Protein AF-A0A3D5FKJ0-F1 (afdb_monomer_lite)

Sequence (160 aa):
MTASSEMTHRERTLAVLRYEPYDRLPIVHFGFWSGQTPQKWASEGHISNELAEAWTDGNAADMELGTLLGFDFNWQCM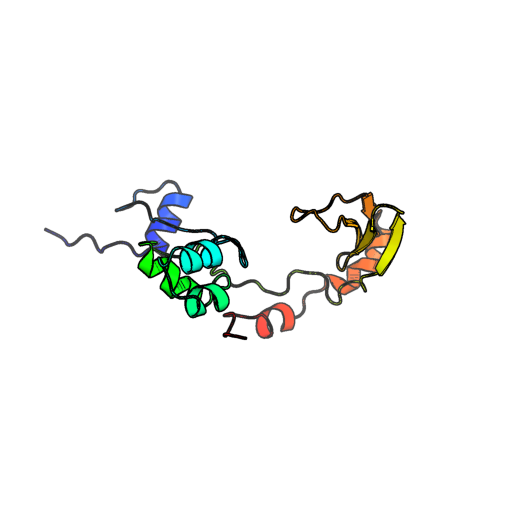FGGAGGLSPGFESRVVKEFADGTRHVLNGNGVVIVHKPEAGSIPAEIDHLLKDRASYEEHYSHRLQWQEERITRAQVVRVDV

pLDDT: mean 91.07, std 11.53, range [39.75, 98.62]

Radius of gyration: 21.55 Å; chains: 1; bounding box: 42×43×62 Å

Structure (mmCIF, N/CA/C/O backbone):
data_AF-A0A3D5FKJ0-F1
#
_entry.id   AF-A0A3D5FKJ0-F1
#
loop_
_atom_site.group_PDB
_atom_site.id
_atom_site.type_symbol
_atom_site.label_atom_id
_atom_site.label_alt_id
_atom_site.label_comp_id
_atom_site.label_asym_id
_atom_site.label_entity_id
_atom_site.label_seq_id
_atom_site.pdbx_PDB_ins_code
_atom_site.Cartn_x
_atom_site.Cartn_y
_atom_site.Cartn_z
_atom_site.occupancy
_atom_site.B_iso_or_equiv
_atom_site.auth_seq_id
_atom_site.auth_comp_id
_atom_site.auth_asym_id
_atom_site.auth_atom_id
_atom_site.pdbx_PDB_model_num
ATOM 1 N N . MET A 1 1 ? -18.765 9.251 41.062 1.00 39.75 1 MET A N 1
ATOM 2 C CA . MET A 1 1 ? -18.138 8.453 39.991 1.00 39.75 1 MET A CA 1
ATOM 3 C C . MET A 1 1 ? -18.297 9.242 38.710 1.00 39.75 1 MET A C 1
ATOM 5 O O . MET A 1 1 ? -19.392 9.294 38.170 1.00 39.75 1 MET A O 1
ATOM 9 N N . THR A 1 2 ? -17.268 9.979 38.309 1.00 43.16 2 THR A N 1
ATOM 10 C CA . THR A 1 2 ? -17.250 10.647 37.005 1.00 43.16 2 THR A CA 1
ATOM 11 C C . THR A 1 2 ? -17.108 9.558 35.954 1.00 43.16 2 THR A C 1
ATOM 13 O O . THR A 1 2 ? -16.170 8.767 36.036 1.00 43.16 2 THR A O 1
ATOM 16 N N . ALA A 1 3 ? -18.058 9.470 35.023 1.00 45.06 3 ALA A N 1
ATOM 17 C CA . ALA A 1 3 ? -17.908 8.623 33.852 1.00 45.06 3 ALA A CA 1
ATOM 18 C C . ALA A 1 3 ? -16.597 9.027 33.166 1.00 45.06 3 ALA A C 1
ATOM 20 O O . ALA A 1 3 ? -16.471 10.152 32.686 1.00 45.06 3 ALA A O 1
ATOM 21 N N . SER A 1 4 ? -15.601 8.141 33.196 1.00 57.09 4 SER A N 1
ATOM 22 C CA . SER A 1 4 ? -14.521 8.195 32.218 1.00 57.09 4 SER A CA 1
ATOM 23 C C . SER A 1 4 ? -15.219 8.129 30.869 1.00 57.09 4 SER A C 1
ATOM 25 O O . SER A 1 4 ? -15.879 7.128 30.595 1.00 57.09 4 SER A O 1
ATOM 27 N N . SER A 1 5 ? -15.176 9.202 30.079 1.00 67.69 5 SER A N 1
ATOM 28 C CA . SER A 1 5 ? -15.649 9.143 28.699 1.00 67.69 5 SER A CA 1
ATOM 29 C C . SER A 1 5 ? -14.896 8.001 28.031 1.00 67.69 5 SER A C 1
ATOM 31 O O . SER A 1 5 ? -13.664 8.005 28.024 1.00 67.69 5 SER A O 1
ATOM 33 N N . GLU A 1 6 ? -15.623 6.984 27.581 1.00 86.25 6 GLU A N 1
ATOM 34 C CA . GLU A 1 6 ? -15.023 5.829 26.929 1.00 86.25 6 GLU A CA 1
ATOM 35 C C . GLU A 1 6 ? -14.249 6.313 25.696 1.00 86.25 6 GLU A C 1
ATOM 37 O O . GLU A 1 6 ? -14.788 7.082 24.897 1.00 86.25 6 GLU A O 1
ATOM 42 N N . MET A 1 7 ? -12.974 5.930 25.576 1.00 94.44 7 MET A N 1
ATOM 43 C CA . MET A 1 7 ? -12.141 6.406 24.475 1.00 94.44 7 MET A CA 1
ATOM 44 C C . MET A 1 7 ? -12.638 5.794 23.166 1.00 94.44 7 MET A C 1
ATOM 46 O O . MET A 1 7 ? -12.897 4.597 23.068 1.00 94.44 7 MET A O 1
ATOM 50 N N . THR A 1 8 ? -12.722 6.592 22.114 1.00 95.38 8 THR A N 1
ATOM 51 C CA . THR A 1 8 ? -12.952 6.085 20.759 1.00 95.38 8 THR A CA 1
ATOM 52 C C . THR A 1 8 ? -11.774 5.220 20.297 1.00 95.38 8 THR A C 1
ATOM 54 O O . THR A 1 8 ? -10.646 5.366 20.773 1.00 95.38 8 THR A O 1
ATOM 57 N N . HIS A 1 9 ? -11.979 4.355 19.296 1.00 93.81 9 HIS A N 1
ATOM 58 C CA . HIS A 1 9 ? -10.872 3.596 18.691 1.00 93.81 9 HIS A CA 1
ATOM 59 C C . HIS A 1 9 ? -9.754 4.503 18.162 1.00 93.81 9 HIS A C 1
ATOM 61 O O . HIS A 1 9 ? -8.576 4.157 18.265 1.00 93.81 9 HIS A O 1
ATOM 67 N N . ARG A 1 10 ? -10.103 5.695 17.659 1.00 93.38 10 ARG A N 1
ATOM 68 C CA . ARG A 1 10 ? -9.133 6.699 17.212 1.00 93.38 10 ARG A CA 1
ATOM 69 C C . ARG A 1 10 ? -8.286 7.226 18.369 1.00 93.38 10 ARG A C 1
ATOM 71 O O . ARG A 1 10 ? -7.068 7.306 18.235 1.00 93.38 10 ARG A O 1
ATOM 78 N N . GLU A 1 11 ? -8.912 7.580 19.488 1.00 96.25 11 GLU A N 1
ATOM 79 C CA . GLU A 1 11 ? -8.205 8.052 20.685 1.00 96.25 11 GLU A CA 1
ATOM 80 C C . GLU A 1 11 ? -7.313 6.957 21.268 1.00 96.25 11 GLU A C 1
ATOM 82 O O . GLU A 1 11 ? -6.137 7.215 21.515 1.00 96.25 11 GLU A O 1
ATOM 87 N N . ARG A 1 12 ? -7.823 5.721 21.393 1.00 96.25 12 ARG A N 1
ATOM 88 C CA . ARG A 1 12 ? -7.034 4.557 21.835 1.00 96.25 12 ARG A CA 1
ATOM 89 C C . ARG A 1 12 ? -5.803 4.351 20.955 1.00 96.25 12 ARG A C 1
ATOM 91 O O . ARG A 1 12 ? -4.693 4.227 21.459 1.00 96.25 12 ARG A O 1
ATOM 98 N N . THR A 1 13 ? -5.988 4.366 19.637 1.00 95.38 13 THR A N 1
ATOM 99 C CA . THR A 1 13 ? -4.902 4.168 18.667 1.00 95.38 13 THR A CA 1
ATOM 100 C C . THR A 1 13 ? -3.834 5.252 18.773 1.00 95.38 13 THR A C 1
ATOM 102 O O . THR A 1 13 ? -2.644 4.947 18.803 1.00 95.38 13 THR A O 1
ATOM 105 N N . LEU A 1 14 ? -4.239 6.523 18.858 1.00 96.12 14 LEU A N 1
ATOM 106 C CA . LEU A 1 14 ? -3.295 7.631 19.001 1.00 96.12 14 LEU A CA 1
ATOM 107 C C . LEU A 1 14 ? -2.533 7.567 20.325 1.00 96.12 14 LEU A C 1
ATOM 109 O O . LEU A 1 14 ? -1.326 7.798 20.317 1.00 96.12 14 LEU A O 1
ATOM 113 N N . ALA A 1 15 ? -3.208 7.218 21.422 1.00 97.69 15 ALA A N 1
ATOM 114 C CA . ALA A 1 15 ? -2.569 7.054 22.721 1.00 97.69 15 ALA A CA 1
ATOM 115 C C . ALA A 1 15 ? -1.517 5.934 22.686 1.00 97.69 15 ALA A C 1
ATOM 117 O O . ALA A 1 15 ? -0.377 6.152 23.092 1.00 97.69 15 ALA A O 1
ATOM 118 N N . VAL A 1 16 ? -1.846 4.775 22.098 1.00 96.88 16 VAL A N 1
ATOM 119 C CA . VAL A 1 16 ? -0.897 3.663 21.899 1.00 96.88 16 VAL A CA 1
ATOM 120 C C . VAL A 1 16 ? 0.335 4.119 21.110 1.00 96.88 16 VAL A C 1
ATOM 122 O O . VAL A 1 16 ? 1.459 3.913 21.562 1.00 96.88 16 VAL A O 1
ATOM 125 N N . LEU A 1 17 ? 0.147 4.785 19.964 1.00 96.44 17 LEU A N 1
ATOM 126 C CA . LEU A 1 17 ? 1.254 5.247 19.109 1.00 96.44 17 LEU A CA 1
ATOM 127 C C . LEU A 1 17 ? 2.129 6.329 19.764 1.00 96.44 17 LEU A C 1
ATOM 129 O O . LEU A 1 17 ? 3.274 6.524 19.356 1.00 96.44 17 LEU A O 1
ATOM 133 N N . ARG A 1 18 ? 1.594 7.046 20.756 1.00 98.19 18 ARG A N 1
ATOM 134 C CA . ARG A 1 18 ? 2.287 8.113 21.494 1.00 98.19 18 ARG A CA 1
ATOM 135 C C . ARG A 1 18 ? 2.813 7.672 22.854 1.00 98.19 18 ARG A C 1
ATOM 137 O O . ARG A 1 18 ? 3.405 8.491 23.549 1.00 98.19 18 ARG A O 1
ATOM 144 N N . TYR A 1 19 ? 2.647 6.398 23.211 1.00 97.44 19 TYR A N 1
ATOM 145 C CA . TYR A 1 19 ? 3.001 5.866 24.529 1.00 97.44 19 TYR A CA 1
ATOM 146 C C . TYR A 1 19 ? 2.262 6.578 25.682 1.00 97.44 19 TYR A C 1
ATOM 148 O O . TYR A 1 19 ? 2.814 6.782 26.763 1.00 97.44 19 TYR A O 1
ATOM 156 N N . GLU A 1 20 ? 1.004 6.959 25.453 1.00 97.75 20 GLU A N 1
ATOM 157 C CA . GLU A 1 20 ? 0.111 7.586 26.433 1.00 97.75 20 GLU A CA 1
ATOM 158 C C . GLU A 1 20 ? -0.810 6.536 27.096 1.00 97.75 20 GLU A C 1
ATOM 160 O O . GLU A 1 20 ? -1.024 5.458 26.534 1.00 97.75 20 GLU A O 1
ATOM 165 N N . PRO A 1 21 ? -1.386 6.818 28.282 1.00 97.06 21 PRO A N 1
ATOM 166 C CA . PRO A 1 21 ? -2.394 5.951 28.892 1.00 97.06 21 PRO A CA 1
ATOM 167 C C . PRO A 1 21 ? -3.647 5.784 28.017 1.00 97.06 21 PRO A C 1
ATOM 169 O O . PRO A 1 21 ? -4.113 6.739 27.399 1.00 97.06 21 PRO A O 1
ATOM 172 N N . TYR A 1 22 ? -4.228 4.584 28.025 1.00 96.25 22 TYR A N 1
ATOM 173 C CA . TYR A 1 22 ? -5.466 4.243 27.319 1.00 96.25 22 TYR A CA 1
ATOM 174 C C . TYR A 1 22 ? -6.331 3.292 28.161 1.00 96.25 22 TYR A C 1
ATOM 176 O O . TYR A 1 22 ? -5.825 2.610 29.052 1.00 96.25 22 TYR A O 1
ATOM 184 N N . ASP A 1 23 ? -7.638 3.247 27.894 1.00 95.62 23 ASP A N 1
ATOM 185 C CA . ASP A 1 23 ? -8.606 2.423 28.638 1.00 95.62 23 ASP A CA 1
ATOM 186 C C . ASP A 1 23 ? -8.509 0.922 28.301 1.00 95.62 23 ASP A C 1
ATOM 188 O O . ASP A 1 23 ? -8.607 0.077 29.190 1.00 95.62 23 ASP A O 1
ATOM 192 N N . ARG A 1 24 ? -8.275 0.582 27.028 1.00 95.25 24 ARG A N 1
ATOM 193 C CA . ARG A 1 24 ? -7.969 -0.770 26.536 1.00 95.25 24 ARG A CA 1
ATOM 194 C C . ARG A 1 24 ? -7.202 -0.734 25.214 1.00 95.25 24 ARG A C 1
ATOM 196 O O . ARG A 1 24 ? -7.329 0.214 24.439 1.00 95.25 24 ARG A O 1
ATOM 203 N N . LEU A 1 25 ? -6.437 -1.789 24.936 1.00 95.62 25 LEU A N 1
ATOM 204 C CA . LEU A 1 25 ? -5.761 -1.943 23.648 1.00 95.62 25 LEU A CA 1
ATOM 205 C C . LEU A 1 25 ? -6.803 -2.278 22.561 1.00 95.62 25 LEU A C 1
ATOM 207 O O . LEU A 1 25 ? -7.620 -3.176 22.789 1.00 95.62 25 LEU A O 1
ATOM 211 N N . PRO A 1 26 ? -6.815 -1.584 21.407 1.00 94.94 26 PRO A N 1
ATOM 212 C CA . PRO A 1 26 ? -7.692 -1.956 20.308 1.00 94.94 26 PRO A CA 1
ATOM 213 C C . PRO A 1 26 ? -7.204 -3.237 19.615 1.00 94.94 26 PRO A C 1
ATOM 215 O O . PRO A 1 26 ? -6.002 -3.429 19.423 1.00 94.94 26 PRO A O 1
ATOM 218 N N . ILE A 1 27 ? -8.139 -4.095 19.212 1.00 95.56 27 ILE A N 1
ATOM 219 C CA . ILE A 1 27 ? -7.887 -5.303 18.422 1.00 95.56 27 ILE A CA 1
ATOM 220 C C . ILE A 1 27 ? -8.098 -4.950 16.951 1.00 95.56 27 ILE A C 1
ATOM 222 O O . ILE A 1 27 ? -9.216 -4.666 16.528 1.00 95.56 27 ILE A O 1
ATOM 226 N N . VAL A 1 28 ? -7.023 -4.962 16.168 1.00 94.69 28 VAL A N 1
ATOM 227 C CA . VAL A 1 28 ? -7.028 -4.504 14.770 1.00 94.69 28 VAL A CA 1
ATOM 228 C C . VAL A 1 28 ? -6.566 -5.611 13.828 1.00 94.69 28 VAL A C 1
ATOM 230 O O . VAL A 1 28 ? -5.746 -6.445 14.216 1.00 94.69 28 VAL A O 1
ATOM 233 N N . HIS A 1 29 ? -7.049 -5.601 12.587 1.00 93.56 29 HIS A N 1
ATOM 234 C CA . HIS A 1 29 ? -6.508 -6.421 11.496 1.00 93.56 29 HIS A CA 1
ATOM 235 C C . HIS A 1 29 ? -5.920 -5.536 10.391 1.00 93.56 29 HIS A C 1
ATOM 237 O O . HIS A 1 29 ? -6.191 -4.339 10.329 1.00 93.56 29 HIS A O 1
ATOM 243 N N . PHE A 1 30 ? -5.092 -6.127 9.530 1.00 92.50 30 PHE A N 1
ATOM 244 C CA . PHE A 1 30 ? -4.405 -5.446 8.421 1.00 92.50 30 PHE A CA 1
ATOM 245 C C . PHE A 1 30 ? -4.894 -5.942 7.054 1.00 92.50 30 PHE A C 1
ATOM 247 O O . PHE A 1 30 ? -4.149 -5.897 6.078 1.00 92.50 30 PHE A O 1
ATOM 254 N N . GLY A 1 31 ? -6.123 -6.453 7.019 1.00 91.38 31 GLY A N 1
ATOM 255 C CA . GLY A 1 31 ? -6.662 -7.196 5.886 1.00 91.38 31 GLY A CA 1
ATOM 256 C C . GLY A 1 31 ? -6.422 -8.704 5.964 1.00 91.38 31 GLY A C 1
ATOM 257 O O . GLY A 1 31 ? -5.795 -9.223 6.893 1.00 91.38 31 GLY A O 1
ATOM 258 N N . PHE A 1 32 ? -6.946 -9.405 4.965 1.00 92.25 32 PHE A N 1
ATOM 259 C CA . PHE A 1 32 ? -6.836 -10.849 4.782 1.00 92.25 32 PHE A CA 1
ATOM 260 C C . PHE A 1 32 ? -6.259 -11.158 3.389 1.00 92.25 32 PHE A C 1
ATOM 262 O O . PHE A 1 32 ? -6.127 -10.287 2.532 1.00 92.25 32 PHE A O 1
ATOM 269 N N . TRP A 1 33 ? -5.881 -12.408 3.126 1.00 90.12 33 TRP A N 1
ATOM 270 C CA . TRP A 1 33 ? -5.424 -12.792 1.788 1.00 90.12 33 TRP A CA 1
ATOM 271 C C . TRP A 1 33 ? -6.619 -13.138 0.901 1.00 90.12 33 TRP A C 1
ATOM 273 O O . TRP A 1 33 ? -7.207 -14.209 1.054 1.00 90.12 33 TRP A O 1
ATOM 283 N N . SER A 1 34 ? -6.966 -12.231 -0.020 1.00 84.75 34 SER A N 1
ATOM 284 C CA . SER A 1 34 ? -8.005 -12.466 -1.033 1.00 84.75 34 SER A CA 1
ATOM 285 C C . SER A 1 34 ? -7.695 -13.727 -1.847 1.00 84.75 34 SER A C 1
ATOM 287 O O . SER A 1 34 ? -6.537 -14.004 -2.171 1.00 84.75 34 SER A O 1
ATOM 289 N N . GLY A 1 35 ? -8.725 -14.520 -2.138 1.00 87.31 35 GLY A N 1
ATOM 290 C CA . GLY A 1 35 ? -8.590 -15.830 -2.777 1.00 87.31 35 GLY A CA 1
ATOM 291 C C . GLY A 1 35 ? -8.010 -16.924 -1.872 1.00 87.31 35 GLY A C 1
ATOM 292 O O . GLY A 1 35 ? -7.826 -18.046 -2.340 1.00 87.31 35 GLY A O 1
ATOM 293 N N . GLN A 1 36 ? -7.705 -16.627 -0.602 1.00 92.31 36 GLN A N 1
ATOM 294 C CA . GLN A 1 36 ? -7.129 -17.575 0.349 1.00 92.31 36 GLN A CA 1
ATOM 295 C C . GLN A 1 36 ? -7.919 -17.625 1.662 1.00 92.31 36 GLN A C 1
ATOM 297 O O . GLN A 1 36 ? -8.762 -18.502 1.830 1.00 92.31 36 GLN A O 1
ATOM 302 N N . THR A 1 37 ? -7.641 -16.733 2.618 1.00 94.25 37 THR A N 1
ATOM 303 C CA . THR A 1 37 ? -8.120 -16.882 4.002 1.00 94.25 37 THR A CA 1
ATOM 304 C C . THR A 1 37 ? -9.649 -16.815 4.110 1.00 94.25 37 THR A C 1
ATOM 306 O O . THR A 1 37 ? -10.218 -17.762 4.658 1.00 94.25 37 THR A O 1
ATOM 309 N N . PRO A 1 38 ? -10.345 -15.798 3.553 1.00 95.19 38 PRO A N 1
ATOM 310 C CA . PRO A 1 38 ? -11.809 -15.766 3.576 1.00 95.19 38 PRO A CA 1
ATOM 311 C C . PRO A 1 38 ? -12.439 -16.965 2.854 1.00 95.19 38 PRO A C 1
ATOM 313 O O . PRO A 1 38 ? -13.389 -17.565 3.345 1.00 95.19 38 PRO A O 1
ATOM 316 N N . GLN A 1 39 ? -11.876 -17.374 1.717 1.00 95.69 39 GLN A N 1
ATOM 317 C CA . GLN A 1 39 ? -12.376 -18.489 0.907 1.00 95.69 39 GLN A CA 1
ATOM 318 C C . GLN A 1 39 ? -12.236 -19.820 1.645 1.00 95.69 39 GLN A C 1
ATOM 320 O O . GLN A 1 39 ? -13.142 -20.652 1.609 1.00 95.69 39 GLN A O 1
ATOM 325 N N . LYS A 1 40 ? -11.129 -20.007 2.371 1.00 97.31 40 LYS A N 1
ATOM 326 C CA . LYS A 1 40 ? -10.952 -21.159 3.250 1.00 97.31 40 LYS A CA 1
ATOM 327 C C . LYS A 1 40 ? -12.045 -21.185 4.320 1.00 97.31 40 LYS A C 1
ATOM 329 O O . LYS A 1 40 ? -12.733 -22.195 4.440 1.00 97.31 40 LYS A O 1
ATOM 334 N N . TRP A 1 41 ? -12.258 -20.081 5.036 1.00 96.19 41 TRP A N 1
ATOM 335 C CA . TRP A 1 41 ? -13.312 -19.996 6.053 1.00 96.19 41 TRP A CA 1
ATOM 336 C C . TRP A 1 41 ? -14.708 -20.258 5.488 1.00 96.19 41 TRP A C 1
ATOM 338 O O . TRP A 1 41 ? -15.506 -20.931 6.138 1.00 96.19 41 TRP A O 1
ATOM 348 N N . ALA A 1 42 ? -14.994 -19.790 4.273 1.00 96.44 42 ALA A N 1
ATOM 349 C CA . ALA A 1 42 ? -16.253 -20.078 3.597 1.00 96.44 42 ALA A CA 1
ATOM 350 C C . ALA A 1 42 ? -16.400 -21.570 3.256 1.00 96.44 42 ALA A C 1
ATOM 352 O O . ALA A 1 42 ? -17.433 -22.171 3.546 1.00 96.44 42 ALA A O 1
ATOM 353 N N . SER A 1 43 ? -15.346 -22.206 2.729 1.00 97.38 43 SER A N 1
ATOM 354 C CA . SER A 1 43 ? -15.342 -23.649 2.440 1.00 97.38 43 SER A CA 1
ATOM 355 C C . SER A 1 43 ? -15.463 -24.532 3.686 1.00 97.38 43 SER A C 1
ATOM 357 O O . SER A 1 43 ? -16.002 -25.634 3.612 1.00 97.38 43 SER A O 1
ATOM 359 N N . GLU A 1 44 ? -15.000 -24.041 4.837 1.00 97.38 44 GLU A N 1
ATOM 360 C CA . GLU A 1 44 ? -15.162 -24.680 6.148 1.00 97.38 44 GLU A CA 1
ATOM 361 C C . GLU A 1 44 ? -16.534 -24.372 6.788 1.00 97.38 44 GLU A C 1
ATOM 363 O O . GLU A 1 44 ? -16.883 -24.952 7.816 1.00 97.38 44 GLU A O 1
ATOM 368 N N . GLY A 1 45 ? -17.341 -23.497 6.174 1.00 96.25 45 GLY A N 1
ATOM 369 C CA . GLY A 1 45 ? -18.687 -23.143 6.628 1.00 96.25 45 GLY A CA 1
ATOM 370 C C . GLY A 1 45 ? -18.733 -22.116 7.764 1.00 96.25 45 GLY A C 1
ATOM 371 O O . GLY A 1 45 ? -19.755 -22.003 8.438 1.00 96.25 45 GLY A O 1
ATOM 372 N N . HIS A 1 46 ? -17.646 -21.376 8.000 1.00 94.81 46 HIS A N 1
ATOM 373 C CA . HIS A 1 46 ? -17.571 -20.344 9.041 1.00 94.81 46 HIS A CA 1
ATOM 374 C C . HIS A 1 46 ? -18.168 -19.000 8.605 1.00 94.81 46 HIS A C 1
ATOM 376 O O . HIS A 1 46 ? -18.671 -18.259 9.446 1.00 94.81 46 HIS A O 1
ATOM 382 N N . ILE A 1 47 ? -18.127 -18.702 7.304 1.00 95.81 47 ILE A N 1
ATOM 383 C CA . ILE A 1 47 ? -18.737 -17.520 6.676 1.00 95.81 47 ILE A CA 1
ATOM 384 C C . ILE A 1 47 ? -19.403 -17.914 5.349 1.00 95.81 47 ILE A C 1
ATOM 386 O O . ILE A 1 47 ? -19.221 -19.035 4.874 1.00 95.81 47 ILE A O 1
ATOM 390 N N . SER A 1 48 ? -20.185 -17.021 4.739 1.00 95.88 48 SER A N 1
ATOM 391 C CA . SER A 1 48 ? -20.775 -17.281 3.419 1.00 95.88 48 SER A CA 1
ATOM 392 C C . SER A 1 48 ? -19.736 -17.146 2.297 1.00 95.88 48 SER A C 1
ATOM 394 O O . SER A 1 48 ? -18.780 -16.375 2.403 1.00 95.88 48 SER A O 1
ATOM 396 N N . ASN A 1 49 ? -19.939 -17.873 1.190 1.00 96.31 49 ASN A N 1
ATOM 397 C CA . ASN A 1 49 ? -19.126 -17.690 -0.021 1.00 96.31 49 ASN A CA 1
ATOM 398 C C . ASN A 1 49 ? -19.269 -16.268 -0.578 1.00 96.31 49 ASN A C 1
ATOM 400 O O . ASN A 1 49 ? -18.278 -15.685 -0.991 1.00 96.31 49 ASN A O 1
ATOM 404 N N . GLU A 1 50 ? -20.471 -15.691 -0.511 1.00 96.12 50 GLU A N 1
ATOM 405 C CA . GLU A 1 50 ? -20.740 -14.314 -0.941 1.00 96.12 50 GLU A CA 1
ATOM 406 C C . GLU A 1 50 ? -19.886 -13.300 -0.168 1.00 96.12 50 GLU A C 1
ATOM 408 O O . GLU A 1 50 ? -19.233 -12.458 -0.779 1.00 96.12 50 GLU A O 1
ATOM 413 N N . LEU A 1 51 ? -19.800 -13.435 1.163 1.00 95.12 51 LEU A N 1
ATOM 414 C CA . LEU A 1 51 ? -18.962 -12.565 1.989 1.00 95.12 51 LEU A CA 1
ATOM 415 C C . LEU A 1 51 ? -17.474 -12.732 1.653 1.00 95.12 51 LEU A C 1
ATOM 417 O O . LEU A 1 51 ? -16.737 -11.751 1.583 1.00 95.12 51 LEU A O 1
ATOM 421 N N . ALA A 1 52 ? -17.025 -13.969 1.428 1.00 95.44 52 ALA A N 1
ATOM 422 C CA . ALA A 1 52 ? -15.638 -14.248 1.070 1.00 95.44 52 ALA A CA 1
ATOM 423 C C . ALA A 1 52 ? -15.257 -13.722 -0.325 1.00 95.44 52 ALA A C 1
ATOM 425 O O . ALA A 1 52 ? -14.137 -13.245 -0.507 1.00 95.44 52 ALA A O 1
ATOM 426 N N . GLU A 1 53 ? -16.157 -13.822 -1.303 1.00 95.00 53 GLU A N 1
ATOM 427 C CA . GLU A 1 53 ? -15.953 -13.354 -2.679 1.00 95.00 53 GLU A CA 1
ATOM 428 C C . GLU A 1 53 ? -16.000 -11.828 -2.784 1.00 95.00 53 GLU A C 1
ATOM 430 O O . GLU A 1 53 ? -15.175 -11.245 -3.485 1.00 95.00 53 GLU A O 1
ATOM 435 N N . ALA A 1 54 ? -16.902 -11.178 -2.045 1.00 93.38 54 ALA A N 1
ATOM 436 C CA . ALA A 1 54 ? -17.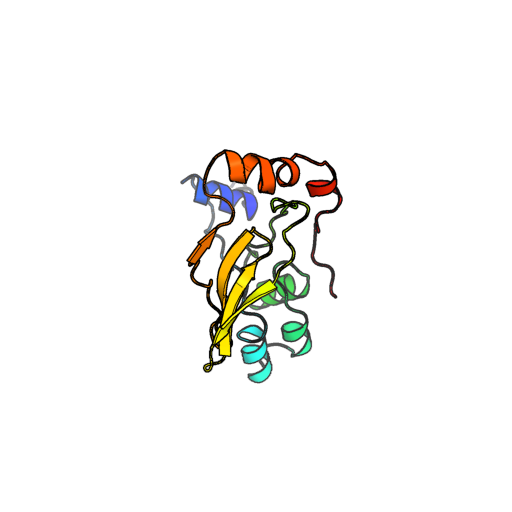015 -9.722 -2.014 1.00 93.38 54 ALA A CA 1
ATOM 437 C C . ALA A 1 54 ? -15.867 -9.040 -1.251 1.00 93.38 54 ALA A C 1
ATOM 439 O O . ALA A 1 54 ? -15.688 -7.826 -1.352 1.00 93.38 54 ALA A O 1
ATOM 440 N N . TRP A 1 55 ? -15.095 -9.783 -0.456 1.00 93.06 55 TRP A N 1
ATOM 441 C CA . TRP A 1 55 ? -14.094 -9.209 0.432 1.00 93.06 55 TRP A CA 1
ATOM 442 C C . TRP A 1 55 ? -12.960 -8.488 -0.319 1.00 93.06 55 TRP A C 1
ATOM 444 O O . TRP A 1 55 ? -12.211 -9.093 -1.093 1.00 93.06 55 TRP A O 1
ATOM 454 N N . THR A 1 56 ? -12.769 -7.201 -0.009 1.00 88.88 56 THR A N 1
ATOM 455 C CA . THR A 1 56 ? -11.558 -6.435 -0.344 1.00 88.88 56 THR A CA 1
ATOM 456 C C . THR A 1 56 ? -11.222 -5.466 0.789 1.00 88.88 56 THR A C 1
ATOM 458 O O . THR A 1 56 ? -12.121 -4.991 1.475 1.00 88.88 56 THR A O 1
ATOM 461 N N . ASP A 1 57 ? -9.940 -5.136 0.987 1.00 87.56 57 ASP A N 1
ATOM 462 C CA . ASP A 1 57 ? -9.529 -4.236 2.079 1.00 87.56 57 ASP A CA 1
ATOM 463 C C . ASP A 1 57 ? -10.358 -2.942 2.124 1.00 87.56 57 ASP A C 1
ATOM 465 O O . ASP A 1 57 ? -10.365 -2.165 1.160 1.00 87.56 57 ASP A O 1
ATOM 469 N N . GLY A 1 58 ? -11.014 -2.710 3.266 1.00 85.88 58 GLY A N 1
ATOM 470 C CA . GLY A 1 58 ? -11.740 -1.480 3.569 1.00 85.88 58 GLY A CA 1
ATOM 471 C C . GLY A 1 58 ? -13.123 -1.345 2.924 1.00 85.88 58 GLY A C 1
ATOM 472 O O . GLY A 1 58 ? -13.695 -0.255 3.002 1.00 85.88 58 GLY A O 1
ATOM 473 N N . ASN A 1 59 ? -13.666 -2.391 2.286 1.00 88.38 59 ASN A N 1
ATOM 474 C CA . ASN A 1 59 ? -15.041 -2.376 1.774 1.00 88.38 59 ASN A CA 1
ATOM 475 C C . ASN A 1 59 ? -16.078 -2.831 2.822 1.00 88.38 59 ASN A C 1
ATOM 477 O O . ASN A 1 59 ? -15.753 -3.109 3.977 1.00 88.38 59 ASN A O 1
ATOM 481 N N . ALA A 1 60 ? -17.354 -2.892 2.429 1.00 90.38 60 ALA A N 1
ATOM 482 C CA . ALA A 1 60 ? -18.438 -3.290 3.329 1.00 90.38 60 ALA A CA 1
ATOM 483 C C . ALA A 1 60 ? -18.296 -4.741 3.829 1.00 90.38 60 ALA A C 1
ATOM 485 O O . ALA A 1 60 ? -18.480 -4.993 5.020 1.00 90.38 60 ALA A O 1
ATOM 486 N N . ALA A 1 61 ? -17.906 -5.669 2.949 1.00 92.81 61 ALA A N 1
ATOM 487 C CA . ALA A 1 61 ? -17.654 -7.066 3.303 1.00 92.81 61 ALA A CA 1
ATOM 488 C C . ALA A 1 61 ? -16.522 -7.208 4.338 1.00 92.81 61 ALA A C 1
ATOM 490 O O . ALA A 1 61 ? -16.614 -8.005 5.269 1.00 92.81 61 ALA A O 1
ATOM 491 N N . ASP A 1 62 ? -15.465 -6.404 4.226 1.00 92.88 62 ASP A N 1
ATOM 492 C CA . ASP A 1 62 ? -14.383 -6.360 5.211 1.00 92.88 62 ASP A CA 1
ATOM 493 C C . ASP A 1 62 ? -14.852 -5.867 6.588 1.00 92.88 62 ASP A C 1
ATOM 495 O O . ASP A 1 62 ? -14.498 -6.455 7.610 1.00 92.88 62 ASP A O 1
ATOM 499 N N . MET A 1 63 ? -15.722 -4.853 6.626 1.00 91.00 63 MET A N 1
ATOM 500 C CA . MET A 1 63 ? -16.325 -4.373 7.875 1.00 91.00 63 MET A CA 1
ATOM 501 C C . MET A 1 63 ? -17.235 -5.423 8.531 1.00 91.00 63 MET A C 1
ATOM 503 O O . MET A 1 63 ? -17.206 -5.594 9.755 1.00 91.00 63 MET A O 1
ATOM 507 N N . GLU A 1 64 ? -18.031 -6.140 7.735 1.00 93.88 64 GLU A N 1
ATOM 508 C CA . GLU A 1 64 ? -18.868 -7.244 8.216 1.00 93.88 64 GLU A CA 1
ATOM 509 C C . GLU A 1 64 ? -18.009 -8.380 8.783 1.00 93.88 64 GLU A C 1
ATOM 511 O O . GLU A 1 64 ? -18.218 -8.814 9.919 1.00 93.88 64 GLU A O 1
ATOM 516 N N . LEU A 1 65 ? -16.989 -8.810 8.036 1.00 94.06 65 LEU A N 1
ATOM 517 C CA . LEU A 1 65 ? -16.073 -9.866 8.455 1.00 94.06 65 LEU A CA 1
ATOM 518 C C . LEU A 1 65 ? -15.305 -9.487 9.729 1.00 94.06 65 LEU A C 1
ATOM 520 O O . LEU A 1 65 ? -15.202 -10.296 10.652 1.00 94.06 65 LEU A O 1
ATOM 524 N N . GLY A 1 66 ? -14.814 -8.247 9.816 1.00 93.88 66 GLY A N 1
ATOM 525 C CA . GLY A 1 66 ? -14.168 -7.717 11.016 1.00 93.88 66 GLY A CA 1
ATOM 526 C C . GLY A 1 66 ? -15.087 -7.773 12.240 1.00 93.88 66 GLY A C 1
ATOM 527 O O . GLY A 1 66 ? -14.668 -8.232 13.304 1.00 93.88 66 GLY A O 1
ATOM 528 N N . THR A 1 67 ? -16.360 -7.402 12.066 1.00 93.25 67 THR A N 1
ATOM 529 C CA . THR A 1 67 ? -17.379 -7.463 13.127 1.00 93.25 67 THR A CA 1
ATOM 530 C C . THR A 1 67 ? -17.626 -8.900 13.591 1.00 93.25 67 THR A C 1
ATOM 532 O O . THR A 1 67 ? -17.631 -9.158 14.795 1.00 93.25 67 THR A O 1
ATOM 535 N N . LEU A 1 68 ? -17.784 -9.850 12.661 1.00 93.38 68 LEU A N 1
ATOM 536 C CA . LEU A 1 68 ? -18.001 -11.269 12.976 1.00 93.38 68 LEU A CA 1
ATOM 537 C C . LEU A 1 68 ? -16.848 -11.877 13.785 1.00 93.38 68 LEU A C 1
ATOM 539 O O . LEU A 1 68 ? -17.075 -12.703 14.668 1.00 93.38 68 LEU A O 1
ATOM 543 N N . LEU A 1 69 ? -15.615 -11.459 13.498 1.00 91.81 69 LEU A N 1
ATOM 544 C CA . LEU A 1 69 ? -14.407 -11.947 14.166 1.00 91.81 69 LEU A CA 1
ATOM 545 C C . LEU A 1 69 ? -14.077 -11.192 15.465 1.00 91.81 69 LEU A C 1
ATOM 547 O O . LEU A 1 69 ? -13.160 -11.592 16.184 1.00 91.81 69 LEU A O 1
ATOM 551 N N . GLY A 1 70 ? -14.816 -10.126 15.787 1.00 93.94 70 GLY A N 1
ATOM 552 C CA . GLY A 1 70 ? -14.604 -9.322 16.992 1.00 93.94 70 GLY A CA 1
ATOM 553 C C . GLY A 1 70 ? -13.421 -8.355 16.902 1.00 93.94 70 GLY A C 1
ATOM 554 O O . GLY A 1 70 ? -12.851 -7.994 17.933 1.00 93.94 70 GLY A O 1
ATOM 555 N N . PHE A 1 71 ? -13.036 -7.941 15.693 1.00 95.62 71 PHE A N 1
ATOM 556 C CA . PHE A 1 71 ? -12.100 -6.835 15.512 1.00 95.62 71 PHE A CA 1
ATOM 557 C C . PHE A 1 71 ? -12.785 -5.499 15.799 1.00 95.62 71 PHE A C 1
ATOM 559 O O . PHE A 1 71 ? -13.950 -5.293 15.470 1.00 95.62 71 PHE A O 1
ATOM 566 N N . ASP A 1 72 ? -12.031 -4.565 16.375 1.00 94.50 72 ASP A N 1
ATOM 567 C CA . ASP A 1 72 ? -12.495 -3.198 16.586 1.00 94.50 72 ASP A CA 1
ATOM 568 C C . ASP A 1 72 ? -12.523 -2.403 15.268 1.00 94.50 72 ASP A C 1
ATOM 570 O O . ASP A 1 72 ? -13.430 -1.601 15.059 1.00 94.50 72 ASP A O 1
ATOM 574 N N . PHE A 1 73 ? -11.513 -2.581 14.399 1.00 92.06 73 PHE A N 1
ATOM 575 C CA . PHE A 1 73 ? -11.438 -1.962 13.064 1.00 92.06 73 PHE A CA 1
ATOM 576 C C . PHE A 1 73 ? -10.313 -2.547 12.179 1.00 92.06 73 PHE A C 1
ATOM 578 O O . PHE A 1 73 ? -9.384 -3.197 12.671 1.00 92.06 73 PHE A O 1
ATOM 585 N N . ASN A 1 74 ? -10.368 -2.245 10.874 1.00 91.94 74 ASN A N 1
ATOM 586 C CA . ASN A 1 74 ? -9.296 -2.495 9.903 1.00 91.94 74 ASN A CA 1
ATOM 587 C C . ASN A 1 74 ? -8.280 -1.339 9.870 1.00 91.94 74 ASN A C 1
ATOM 589 O O . ASN A 1 74 ? -8.654 -0.184 9.676 1.00 91.94 74 ASN A O 1
ATOM 593 N N . TRP A 1 75 ? -6.984 -1.638 9.960 1.00 90.62 75 TRP A N 1
ATOM 594 C CA . TRP A 1 75 ? -5.915 -0.650 9.781 1.00 90.62 75 TRP A CA 1
ATOM 595 C C . TRP A 1 75 ? -5.785 -0.139 8.333 1.00 90.62 75 TRP A C 1
ATOM 597 O O . TRP A 1 75 ? -5.316 0.975 8.105 1.00 90.62 75 TRP A O 1
ATOM 607 N N . GLN A 1 76 ? -6.216 -0.926 7.343 1.00 85.12 76 GLN A N 1
ATOM 608 C CA . GLN A 1 76 ? -6.178 -0.600 5.910 1.00 85.12 76 GLN A CA 1
ATOM 609 C C . GLN A 1 76 ? -7.378 0.237 5.421 1.00 85.12 76 GLN A C 1
ATOM 611 O O . GLN A 1 76 ? -7.685 0.248 4.234 1.00 85.12 76 GLN A O 1
ATOM 616 N N . CYS A 1 77 ? -8.037 1.007 6.293 1.00 77.50 77 CYS A N 1
ATOM 617 C CA . CYS A 1 77 ? -9.105 1.946 5.913 1.00 77.50 77 CYS A CA 1
ATOM 618 C C . CYS A 1 77 ? -8.587 3.368 5.591 1.00 77.50 77 CYS A C 1
ATOM 620 O O . CYS A 1 77 ? -9.291 4.366 5.768 1.00 77.50 77 CYS A O 1
ATOM 622 N N . MET A 1 78 ? -7.315 3.494 5.206 1.00 78.19 78 MET A N 1
ATOM 623 C CA . MET A 1 78 ? -6.661 4.786 4.991 1.00 78.19 78 MET A CA 1
ATOM 624 C C . MET A 1 78 ? -7.067 5.400 3.648 1.00 78.19 78 MET A C 1
ATOM 626 O O . MET A 1 78 ? -7.072 4.725 2.621 1.00 78.19 78 MET A O 1
ATOM 630 N N . PHE A 1 79 ? -7.305 6.714 3.626 1.00 82.12 79 PHE A N 1
ATOM 631 C CA . PHE A 1 79 ? -7.411 7.452 2.369 1.00 82.12 79 PHE A CA 1
ATOM 632 C C . PHE A 1 79 ? -6.020 7.638 1.749 1.00 82.12 79 PHE A C 1
ATOM 634 O O . PHE A 1 79 ? -5.171 8.341 2.303 1.00 82.12 79 PHE A O 1
ATOM 641 N N . GLY A 1 80 ? -5.798 7.017 0.590 1.00 82.88 80 GLY A N 1
ATOM 642 C CA . GLY A 1 80 ? -4.582 7.167 -0.201 1.00 82.88 80 GLY A CA 1
ATOM 643 C C . GLY A 1 80 ? -4.845 7.959 -1.477 1.00 82.88 80 GLY A C 1
ATOM 644 O O . GLY A 1 80 ? -5.550 7.490 -2.366 1.00 82.88 80 GLY A O 1
ATOM 645 N N . GLY A 1 81 ? -4.240 9.142 -1.601 1.00 87.06 81 GLY A N 1
ATOM 646 C CA . GLY A 1 81 ? -4.172 9.846 -2.884 1.00 87.06 81 GLY A CA 1
ATOM 647 C C . GLY A 1 81 ? -3.340 9.085 -3.928 1.00 87.06 81 GLY A C 1
ATOM 648 O O . GLY A 1 81 ? -2.584 8.168 -3.602 1.00 87.06 81 GLY A O 1
ATOM 649 N N . ALA A 1 82 ? -3.402 9.506 -5.193 1.00 87.75 82 ALA A N 1
ATOM 650 C CA . ALA A 1 82 ? -2.564 8.988 -6.274 1.00 87.75 82 ALA A CA 1
ATOM 651 C C . ALA A 1 82 ? -1.110 9.491 -6.148 1.00 87.75 82 ALA A C 1
ATOM 653 O O . ALA A 1 82 ? -0.674 10.412 -6.850 1.00 87.75 82 ALA A O 1
ATOM 654 N N . GLY A 1 83 ? -0.363 8.876 -5.228 1.00 87.62 83 GLY A N 1
ATOM 655 C CA . GLY A 1 83 ? 1.040 9.190 -4.930 1.00 87.62 83 GLY A CA 1
ATOM 656 C C . GLY A 1 83 ? 2.066 8.571 -5.887 1.00 87.62 83 GLY A C 1
ATOM 657 O O . GLY A 1 83 ? 3.247 8.889 -5.795 1.00 87.62 83 GLY A O 1
ATOM 658 N N . GLY A 1 84 ? 1.636 7.699 -6.803 1.00 91.62 84 GLY A N 1
ATOM 659 C CA . GLY A 1 84 ? 2.506 7.096 -7.817 1.00 91.62 84 GLY A CA 1
ATOM 660 C C . GLY A 1 84 ? 2.870 8.041 -8.969 1.00 91.62 84 GLY A C 1
ATOM 661 O O . GLY A 1 84 ? 2.440 9.198 -9.035 1.00 91.62 84 GLY A O 1
ATOM 662 N N . LEU A 1 85 ? 3.646 7.524 -9.924 1.00 94.75 85 LEU A N 1
ATOM 663 C CA . LEU A 1 85 ? 3.951 8.230 -11.172 1.00 94.75 85 LEU A CA 1
ATOM 664 C C . LEU A 1 85 ? 2.668 8.516 -11.962 1.00 94.75 85 LEU A C 1
ATOM 666 O O . LEU A 1 85 ? 1.802 7.649 -12.079 1.00 94.75 85 LEU A O 1
ATOM 670 N N . SER A 1 86 ? 2.552 9.722 -12.525 1.00 93.75 86 SER A N 1
ATOM 671 C CA . SER A 1 86 ? 1.407 10.102 -13.359 1.00 93.75 86 SER A CA 1
ATOM 672 C C . SER A 1 86 ? 1.856 10.823 -14.638 1.00 93.75 86 SER A C 1
ATOM 674 O O . SER A 1 86 ? 2.332 11.952 -14.544 1.00 93.75 86 SER A O 1
ATOM 676 N N . PRO A 1 87 ? 1.724 10.201 -15.826 1.00 94.44 87 PRO A N 1
ATOM 677 C CA . PRO A 1 87 ? 1.337 8.803 -16.016 1.00 94.44 87 PRO A CA 1
ATOM 678 C C . PRO A 1 87 ? 2.425 7.845 -15.501 1.00 94.44 87 PRO A C 1
ATOM 680 O O . PRO A 1 87 ? 3.587 8.232 -15.368 1.00 94.44 87 PRO A O 1
ATOM 683 N N . GLY A 1 88 ? 2.066 6.589 -15.235 1.00 95.88 88 GLY A N 1
ATOM 684 C CA . GLY A 1 88 ? 3.050 5.516 -15.065 1.00 95.88 88 GLY A CA 1
ATOM 685 C C . GLY A 1 88 ? 3.767 5.188 -16.380 1.00 95.88 88 GLY A C 1
ATOM 686 O O . GLY A 1 88 ? 3.396 5.685 -17.448 1.00 95.88 88 GLY A O 1
ATOM 687 N N . PHE A 1 89 ? 4.799 4.352 -16.311 1.00 98.06 89 PHE A N 1
ATOM 688 C CA . PHE A 1 89 ? 5.397 3.756 -17.508 1.00 98.06 89 PHE A CA 1
ATOM 689 C C . PHE A 1 89 ? 4.497 2.648 -18.065 1.00 98.06 89 PHE A C 1
ATOM 691 O O . PHE A 1 89 ? 3.809 1.950 -17.318 1.00 98.06 89 PHE A O 1
ATOM 698 N N . GLU A 1 90 ? 4.521 2.454 -19.381 1.00 97.56 90 GLU A N 1
ATOM 699 C CA . GLU A 1 90 ? 3.889 1.289 -19.994 1.00 97.56 90 GLU A CA 1
ATOM 700 C C . GLU A 1 90 ? 4.657 0.026 -19.591 1.00 97.56 90 GLU A C 1
ATOM 702 O O . GLU A 1 90 ? 5.873 -0.074 -19.793 1.00 97.56 90 GLU A O 1
ATOM 707 N N . SER A 1 91 ? 3.950 -0.931 -18.988 1.00 97.62 91 SER A N 1
ATOM 708 C CA . SER A 1 91 ? 4.572 -2.181 -18.561 1.00 97.62 91 SER A CA 1
ATOM 709 C C . SER A 1 91 ? 4.850 -3.077 -19.760 1.00 97.62 91 SER A C 1
ATOM 711 O O . SER A 1 91 ? 3.979 -3.278 -20.604 1.00 97.62 91 SER A O 1
ATOM 713 N N . ARG A 1 92 ? 6.053 -3.652 -19.828 1.00 97.88 92 ARG A N 1
ATOM 714 C CA . ARG A 1 92 ? 6.450 -4.523 -20.943 1.00 97.88 92 ARG A CA 1
ATOM 715 C C . ARG A 1 92 ? 7.426 -5.607 -20.519 1.00 97.88 92 ARG A C 1
ATOM 717 O O . ARG A 1 92 ? 8.276 -5.396 -19.653 1.00 97.88 92 ARG A O 1
ATOM 724 N N . VAL A 1 93 ? 7.343 -6.758 -21.181 1.00 98.06 93 VAL A N 1
ATOM 725 C CA . VAL A 1 93 ? 8.326 -7.835 -21.027 1.00 98.06 93 VAL A CA 1
ATOM 726 C C . VAL A 1 93 ? 9.626 -7.408 -21.707 1.00 98.06 93 VAL A C 1
ATOM 728 O O . VAL A 1 93 ? 9.653 -7.088 -22.892 1.00 98.06 93 VAL A O 1
ATOM 731 N N . VAL A 1 94 ? 10.708 -7.380 -20.936 1.00 97.88 94 VAL A N 1
ATOM 732 C CA . VAL A 1 94 ? 12.070 -7.108 -21.411 1.00 97.88 94 VAL A CA 1
ATOM 733 C C . VAL A 1 94 ? 12.720 -8.395 -21.908 1.00 97.88 94 VAL A C 1
ATOM 735 O O . VAL A 1 94 ? 13.440 -8.384 -22.903 1.00 97.88 94 VAL A O 1
ATOM 738 N N . LYS A 1 95 ? 12.475 -9.509 -21.210 1.00 97.94 95 LYS A N 1
ATOM 739 C CA . LYS A 1 95 ? 13.014 -10.826 -21.551 1.00 97.94 95 LYS A CA 1
ATOM 740 C C . LYS A 1 95 ? 12.141 -11.931 -20.971 1.00 97.94 95 LYS A C 1
ATOM 742 O O . LYS A 1 95 ? 11.669 -11.802 -19.846 1.00 97.94 95 LYS A O 1
ATOM 747 N N . GLU A 1 96 ? 11.988 -13.020 -21.708 1.00 97.69 96 GLU A N 1
ATOM 748 C CA . GLU A 1 96 ? 11.332 -14.245 -21.251 1.00 97.69 96 GLU A CA 1
ATOM 749 C C . GLU A 1 96 ? 12.333 -15.402 -21.266 1.00 97.69 96 GLU A C 1
ATOM 751 O O . GLU A 1 96 ? 13.231 -15.456 -22.113 1.00 97.69 96 GLU A O 1
ATOM 756 N N . PHE A 1 97 ? 12.214 -16.286 -20.282 1.00 96.75 97 PHE A N 1
ATOM 757 C CA . PHE A 1 97 ? 13.095 -17.427 -20.077 1.00 96.75 97 PHE A CA 1
ATOM 758 C C . PHE A 1 97 ? 12.319 -18.734 -20.256 1.00 96.75 97 PHE A C 1
ATOM 760 O O . PHE A 1 97 ? 11.093 -18.765 -20.182 1.00 96.75 97 PHE A O 1
ATOM 767 N N . ALA A 1 98 ? 13.042 -19.827 -20.511 1.00 96.62 98 ALA A N 1
ATOM 768 C CA . ALA A 1 98 ? 12.444 -21.127 -20.824 1.00 96.62 98 ALA A CA 1
ATOM 769 C C . ALA A 1 98 ? 11.613 -21.722 -19.672 1.00 96.62 98 ALA A C 1
ATOM 771 O O . ALA A 1 98 ? 10.730 -22.537 -19.916 1.00 96.62 98 ALA A O 1
ATOM 772 N N . ASP A 1 99 ? 11.892 -21.315 -18.435 1.00 94.56 99 ASP A N 1
ATOM 773 C CA . ASP A 1 99 ? 11.157 -21.709 -17.231 1.00 94.56 99 ASP A CA 1
ATOM 774 C C . ASP A 1 99 ? 9.900 -20.852 -16.984 1.00 94.56 99 ASP A C 1
ATOM 776 O O . ASP A 1 99 ? 9.231 -21.030 -15.975 1.00 94.56 99 ASP A O 1
ATOM 780 N N . GLY A 1 100 ? 9.582 -19.908 -17.878 1.00 94.81 100 GLY A N 1
ATOM 781 C CA . GLY A 1 100 ? 8.466 -18.974 -17.718 1.00 94.81 100 GLY A CA 1
ATOM 782 C C . GLY A 1 100 ? 8.786 -17.750 -16.855 1.00 94.81 100 GLY A C 1
ATOM 783 O O . GLY A 1 100 ? 7.953 -16.844 -16.760 1.00 94.81 100 GLY A O 1
ATOM 784 N N . THR A 1 101 ? 9.989 -17.659 -16.272 1.00 96.31 101 THR A N 1
ATOM 785 C CA . THR A 1 101 ? 10.458 -16.426 -15.631 1.00 96.31 101 THR A CA 1
ATOM 786 C C . THR A 1 101 ? 10.481 -15.300 -16.668 1.00 96.31 101 THR A C 1
ATOM 788 O O . THR A 1 101 ? 10.837 -15.498 -17.833 1.00 96.31 101 THR A O 1
ATOM 791 N N . ARG A 1 102 ? 10.112 -14.084 -16.256 1.00 97.56 102 ARG A N 1
ATOM 792 C CA . ARG A 1 102 ? 10.134 -12.888 -17.106 1.00 97.56 102 ARG A CA 1
ATOM 793 C C . ARG A 1 102 ? 10.851 -11.747 -16.411 1.00 97.56 102 ARG A C 1
ATOM 795 O O . ARG A 1 102 ? 10.638 -11.493 -15.232 1.00 97.56 102 ARG A O 1
ATOM 802 N N . HIS A 1 103 ? 11.659 -11.013 -17.160 1.00 98.25 103 HIS A N 1
ATOM 803 C CA . HIS A 1 103 ? 12.069 -9.672 -16.768 1.00 98.25 103 HIS A CA 1
ATOM 804 C C . HIS A 1 103 ? 11.031 -8.694 -17.302 1.00 98.25 103 HIS A C 1
ATOM 806 O O . HIS A 1 103 ? 10.764 -8.683 -18.505 1.00 98.25 103 HIS A O 1
ATOM 812 N N . VAL A 1 104 ? 10.444 -7.884 -16.430 1.00 98.06 104 VAL A N 1
ATOM 813 C CA . VAL A 1 104 ? 9.355 -6.967 -16.780 1.00 98.06 104 VAL A CA 1
ATOM 814 C C . VAL A 1 104 ? 9.740 -5.562 -16.354 1.00 98.06 104 VAL A C 1
ATOM 816 O O . VAL A 1 104 ? 10.073 -5.352 -15.195 1.00 98.06 104 VAL A O 1
ATOM 819 N N . LEU A 1 105 ? 9.680 -4.598 -17.272 1.00 98.44 105 LEU A N 1
ATOM 820 C CA . LEU A 1 105 ? 9.675 -3.186 -16.905 1.00 98.44 105 LEU A CA 1
ATOM 821 C C . LEU A 1 105 ? 8.277 -2.868 -16.376 1.00 98.44 105 LEU A C 1
ATOM 823 O O . LEU A 1 105 ? 7.309 -2.996 -17.124 1.00 98.44 105 LEU A O 1
ATOM 827 N N . ASN A 1 106 ? 8.166 -2.514 -15.099 1.00 97.31 106 ASN A N 1
ATOM 828 C CA . ASN A 1 106 ? 6.888 -2.211 -14.462 1.00 97.31 106 ASN A CA 1
ATOM 829 C C . ASN A 1 106 ? 6.487 -0.733 -14.635 1.00 97.31 106 ASN A C 1
ATOM 831 O O . ASN A 1 106 ? 7.249 0.094 -15.141 1.00 97.31 106 ASN A O 1
ATOM 835 N N . GLY A 1 107 ? 5.294 -0.382 -14.146 1.00 97.06 107 GLY A N 1
ATOM 836 C CA . GLY A 1 107 ? 4.756 0.981 -14.211 1.00 97.06 107 GLY A CA 1
ATOM 837 C C . GLY A 1 107 ? 5.557 2.055 -13.464 1.00 97.06 107 GLY A C 1
ATOM 838 O O . GLY A 1 107 ? 5.309 3.242 -13.674 1.00 97.06 107 GLY A O 1
ATOM 839 N N . ASN A 1 108 ? 6.541 1.664 -12.649 1.00 97.06 108 ASN A N 1
ATOM 840 C CA . ASN A 1 108 ? 7.437 2.567 -11.921 1.00 97.06 108 ASN A CA 1
ATOM 841 C C . ASN A 1 108 ? 8.785 2.781 -12.637 1.00 97.06 108 ASN A C 1
ATOM 843 O O . ASN A 1 108 ? 9.642 3.514 -12.141 1.00 97.06 108 ASN A O 1
ATOM 847 N N . GLY A 1 109 ? 8.984 2.164 -13.807 1.00 97.81 109 GLY A N 1
ATOM 848 C CA . GLY A 1 109 ? 10.243 2.253 -14.545 1.00 97.81 109 GLY A CA 1
ATOM 849 C C . GLY A 1 109 ? 11.342 1.372 -13.945 1.00 97.81 109 GLY A C 1
ATOM 850 O O . GLY A 1 109 ? 12.523 1.685 -14.076 1.00 97.81 109 GLY A O 1
ATOM 851 N N . VAL A 1 110 ? 10.957 0.287 -13.268 1.00 98.19 110 VAL A N 1
ATOM 852 C CA . VAL A 1 110 ? 11.870 -0.685 -12.654 1.00 98.19 110 VAL A CA 1
ATOM 853 C C . VAL A 1 110 ? 11.756 -2.013 -13.386 1.00 98.19 110 VAL A C 1
ATOM 855 O O . VAL A 1 110 ? 10.649 -2.483 -13.657 1.00 98.19 110 VAL A O 1
ATOM 858 N N . VAL A 1 111 ? 12.893 -2.622 -13.715 1.00 98.44 111 VAL A N 1
ATOM 859 C CA . VAL A 1 111 ? 12.942 -3.974 -14.267 1.00 98.44 111 VAL A CA 1
ATOM 860 C C . VAL A 1 111 ? 12.936 -4.964 -13.113 1.00 98.44 111 VAL A C 1
ATOM 862 O O . VAL A 1 111 ? 13.844 -4.980 -12.284 1.00 98.44 111 VAL A O 1
ATOM 865 N N . ILE A 1 112 ? 11.905 -5.799 -13.076 1.00 98.19 112 ILE A N 1
ATOM 866 C CA . ILE A 1 112 ? 11.672 -6.793 -12.032 1.00 98.19 112 ILE A CA 1
ATOM 867 C C . ILE A 1 112 ? 11.746 -8.215 -12.586 1.00 98.19 112 ILE A C 1
ATOM 869 O O . ILE A 1 112 ? 11.454 -8.452 -13.761 1.00 98.19 112 ILE A O 1
ATOM 873 N N . VAL A 1 113 ? 12.084 -9.173 -11.726 1.00 97.62 113 VAL A N 1
ATOM 874 C CA . VAL A 1 113 ? 11.994 -10.609 -12.013 1.00 97.62 113 VAL A CA 1
ATOM 875 C C . VAL A 1 113 ? 10.610 -11.110 -11.615 1.00 97.62 113 VAL A C 1
ATOM 877 O O . VAL A 1 113 ? 10.325 -11.323 -10.439 1.00 97.62 113 VAL A O 1
ATOM 880 N N . HIS A 1 114 ? 9.751 -11.315 -12.605 1.00 96.19 114 HIS A N 1
ATOM 881 C CA . HIS A 1 114 ? 8.431 -11.902 -12.438 1.00 96.19 114 HIS A CA 1
ATOM 882 C C . HIS A 1 114 ? 8.503 -13.422 -12.616 1.00 96.19 114 HIS A C 1
ATOM 884 O O . HIS A 1 114 ? 8.899 -13.907 -13.679 1.00 96.19 114 HIS A O 1
ATOM 890 N N . LYS A 1 115 ? 8.081 -14.172 -11.597 1.00 93.00 115 LYS A N 1
ATOM 891 C CA . LYS A 1 115 ? 7.944 -15.633 -11.649 1.00 93.00 115 LYS A CA 1
ATOM 892 C C . LYS A 1 115 ? 6.464 -15.997 -11.514 1.00 93.00 115 LYS A C 1
ATOM 894 O O . LYS A 1 115 ? 5.860 -15.517 -10.557 1.00 93.00 115 LYS A O 1
ATOM 899 N N . PRO A 1 116 ? 5.883 -16.805 -12.418 1.00 86.38 116 PRO A N 1
ATOM 900 C CA . PRO A 1 116 ? 4.451 -17.122 -12.401 1.00 86.38 116 PRO A CA 1
ATOM 901 C C . PRO A 1 116 ? 3.931 -17.665 -11.062 1.00 86.38 116 PRO A C 1
ATOM 903 O O . PRO A 1 116 ? 2.822 -17.341 -10.652 1.00 86.38 116 PRO A O 1
ATOM 906 N N . GLU A 1 117 ? 4.750 -18.444 -10.360 1.00 87.19 117 GLU A N 1
ATOM 907 C CA . GLU A 1 117 ? 4.395 -19.092 -9.089 1.00 87.19 117 GLU A CA 1
ATOM 908 C C . GLU A 1 117 ? 4.769 -18.266 -7.845 1.00 87.19 117 GLU A C 1
ATOM 910 O O . GLU A 1 117 ? 4.509 -18.689 -6.718 1.00 87.19 117 GLU A O 1
ATOM 915 N N . ALA A 1 118 ? 5.370 -17.084 -8.014 1.00 84.31 118 ALA A N 1
ATOM 916 C CA . ALA A 1 118 ? 5.733 -16.218 -6.897 1.00 84.31 118 ALA A CA 1
ATOM 917 C C . ALA A 1 118 ? 4.652 -15.159 -6.634 1.00 84.31 118 ALA A C 1
ATOM 919 O O . ALA A 1 118 ? 4.379 -14.315 -7.481 1.00 84.31 118 ALA A O 1
ATOM 920 N N . GLY A 1 119 ? 4.094 -15.161 -5.419 1.00 79.56 119 GLY A N 1
ATOM 921 C CA . GLY A 1 119 ? 3.163 -14.127 -4.937 1.00 79.56 119 GLY A CA 1
ATOM 922 C C . GLY A 1 119 ? 3.813 -13.016 -4.100 1.00 79.56 119 GLY A C 1
ATOM 923 O O . GLY A 1 119 ? 3.115 -12.147 -3.587 1.00 79.56 119 GLY A O 1
ATOM 924 N N . SER A 1 120 ? 5.133 -13.055 -3.900 1.00 84.31 120 SER A N 1
ATOM 925 C CA . SER A 1 120 ? 5.868 -12.052 -3.120 1.00 84.31 120 SER A CA 1
ATOM 926 C C . SER A 1 120 ? 6.317 -10.867 -3.977 1.00 84.31 120 SER A C 1
ATOM 928 O O . SER A 1 120 ? 6.292 -10.925 -5.206 1.00 84.31 120 SER A O 1
ATOM 930 N N . ILE A 1 121 ? 6.809 -9.807 -3.325 1.00 88.88 121 ILE A N 1
ATOM 931 C CA . ILE A 1 121 ? 7.442 -8.674 -4.013 1.00 88.88 121 ILE A CA 1
ATOM 932 C C . ILE A 1 121 ? 8.589 -9.208 -4.895 1.00 88.88 121 ILE A C 1
ATOM 934 O O . ILE A 1 121 ? 9.458 -9.928 -4.389 1.00 88.88 121 ILE A O 1
ATOM 938 N N . PRO A 1 122 ? 8.587 -8.910 -6.205 1.00 94.25 122 PRO A N 1
ATOM 939 C CA . PRO A 1 122 ? 9.595 -9.413 -7.125 1.00 94.25 122 PRO A CA 1
ATOM 940 C C . PRO A 1 122 ? 10.939 -8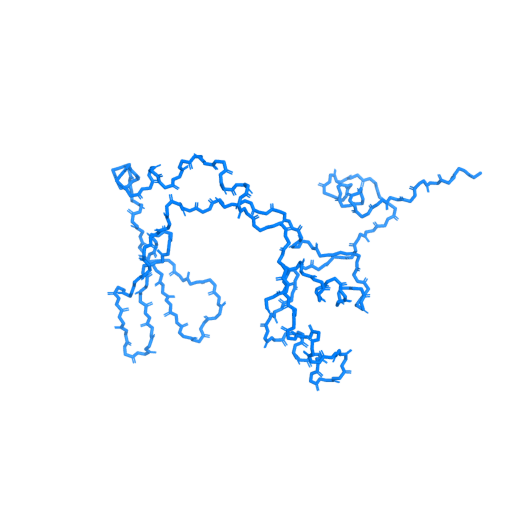.715 -6.903 1.00 94.25 122 PRO A C 1
ATOM 942 O O . PRO A 1 122 ? 10.997 -7.561 -6.481 1.00 94.25 122 PRO A O 1
ATOM 945 N N . ALA A 1 123 ? 12.032 -9.407 -7.224 1.00 95.94 123 ALA A N 1
ATOM 946 C CA . ALA A 1 123 ? 13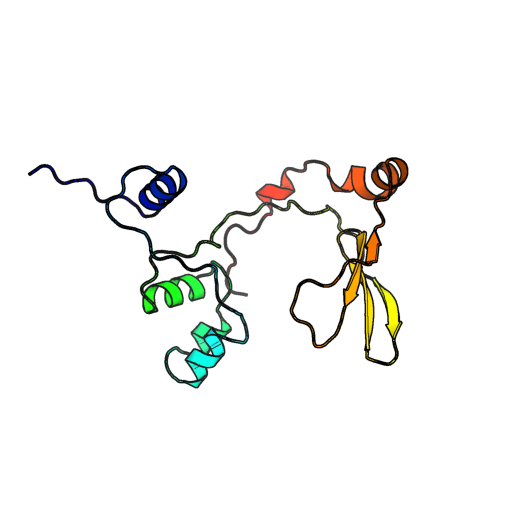.363 -8.815 -7.152 1.00 95.94 123 ALA A CA 1
ATOM 947 C C . ALA A 1 123 ? 13.533 -7.739 -8.234 1.00 95.94 123 ALA A C 1
ATOM 949 O O . ALA A 1 123 ? 13.241 -7.987 -9.406 1.00 95.94 123 ALA A O 1
ATOM 950 N N . GLU A 1 124 ? 14.040 -6.574 -7.847 1.00 97.44 124 GLU A N 1
ATOM 951 C CA . GLU A 1 124 ? 14.449 -5.512 -8.768 1.00 97.44 124 GLU A CA 1
ATOM 952 C C . GLU A 1 124 ? 15.858 -5.803 -9.300 1.00 97.44 124 GLU A C 1
ATOM 954 O O . GLU A 1 124 ? 16.743 -6.193 -8.538 1.00 97.44 124 GLU A O 1
ATOM 959 N N . ILE A 1 125 ? 16.069 -5.638 -10.607 1.00 98.00 125 ILE A N 1
ATOM 960 C CA . ILE A 1 125 ? 17.335 -5.994 -11.275 1.00 98.00 125 ILE A CA 1
ATOM 961 C C . ILE A 1 125 ? 17.904 -4.895 -12.179 1.00 98.00 125 ILE A C 1
ATOM 963 O O . ILE A 1 125 ? 19.070 -4.982 -12.555 1.00 98.00 125 ILE A O 1
ATOM 967 N N . ASP A 1 126 ? 17.113 -3.882 -12.537 1.00 98.06 126 ASP A N 1
ATOM 968 C CA . ASP A 1 126 ? 17.578 -2.658 -13.204 1.00 98.06 126 ASP A CA 1
ATOM 969 C C . ASP A 1 126 ? 16.541 -1.538 -13.018 1.00 98.06 126 ASP A C 1
ATOM 971 O O . ASP A 1 126 ? 15.372 -1.798 -12.721 1.00 98.06 126 ASP A O 1
ATOM 975 N N . HIS A 1 127 ? 16.948 -0.2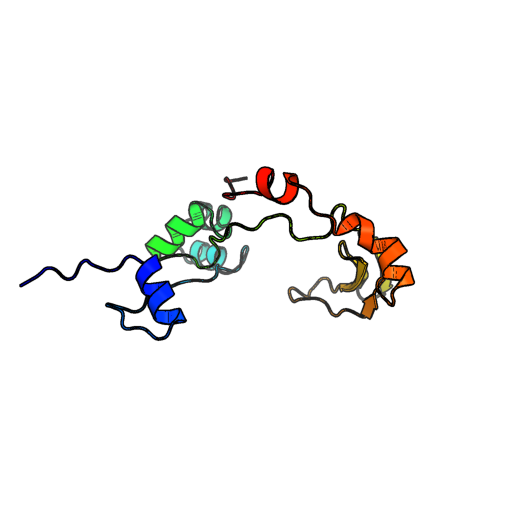93 -13.243 1.00 98.19 127 HIS A N 1
ATOM 976 C CA . HIS A 1 127 ? 16.125 0.898 -13.030 1.00 98.19 127 HIS A CA 1
ATOM 977 C C . HIS A 1 127 ? 16.316 1.874 -14.185 1.00 98.19 127 HIS A C 1
ATOM 979 O O . HIS A 1 127 ? 17.436 2.072 -14.647 1.00 98.19 127 HIS A O 1
ATOM 985 N N . LEU A 1 128 ? 15.249 2.539 -14.639 1.00 98.00 128 LEU A N 1
ATO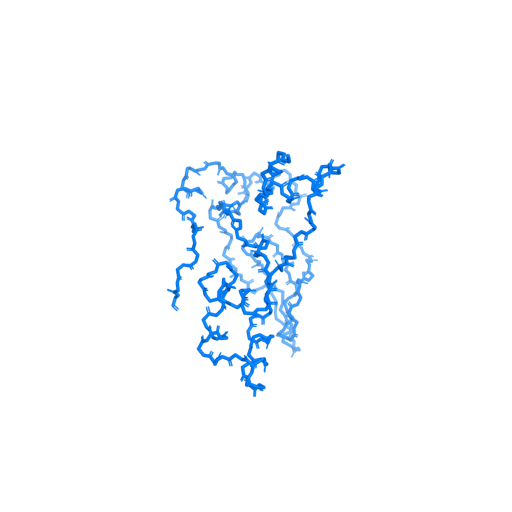M 986 C CA . LEU A 1 128 ? 15.408 3.673 -15.557 1.00 98.00 128 LEU A CA 1
ATOM 987 C C . LEU A 1 128 ? 16.046 4.874 -14.851 1.00 98.00 128 LEU A C 1
ATOM 989 O O . LEU A 1 128 ? 16.807 5.607 -15.469 1.00 98.00 128 LEU A O 1
ATOM 993 N N . LEU A 1 129 ? 15.769 5.062 -13.558 1.00 97.75 129 LEU A N 1
ATOM 994 C CA . LEU A 1 129 ? 16.407 6.085 -12.734 1.00 97.75 129 LEU A CA 1
ATOM 995 C C . LEU A 1 129 ? 17.816 5.639 -12.323 1.00 97.75 129 LEU A C 1
ATOM 997 O O . LEU A 1 129 ? 17.961 4.783 -11.453 1.00 97.75 129 LEU A O 1
ATOM 1001 N N . LYS A 1 130 ? 18.847 6.242 -12.915 1.00 97.81 130 LYS A N 1
ATOM 1002 C CA . LYS A 1 130 ? 20.261 5.952 -12.601 1.00 97.81 130 LYS A CA 1
ATOM 1003 C C . LYS A 1 130 ? 21.016 7.174 -12.091 1.00 97.81 130 LYS A C 1
ATOM 1005 O O . LYS A 1 130 ? 21.989 7.051 -11.354 1.00 97.81 130 LYS A O 1
ATOM 1010 N N . ASP A 1 131 ? 20.565 8.356 -12.484 1.00 98.38 131 ASP A N 1
ATOM 1011 C CA . ASP A 1 131 ? 21.241 9.623 -12.260 1.00 98.38 131 ASP A CA 1
ATOM 1012 C C . ASP A 1 131 ? 20.279 10.807 -12.453 1.00 98.38 131 ASP A C 1
ATOM 1014 O O . ASP A 1 131 ? 19.061 10.662 -12.591 1.00 98.38 131 ASP A O 1
ATOM 1018 N N . ARG A 1 132 ? 20.840 12.017 -12.454 1.00 98.31 132 ARG A N 1
ATOM 1019 C CA . ARG A 1 132 ? 20.076 13.243 -12.669 1.00 98.31 132 ARG A CA 1
ATOM 1020 C C . ARG A 1 132 ? 19.486 13.340 -14.075 1.00 98.31 132 ARG A C 1
ATOM 1022 O O . ARG A 1 132 ? 18.356 13.800 -14.205 1.00 98.31 132 ARG A O 1
ATOM 1029 N N . ALA A 1 133 ? 20.228 12.925 -15.097 1.00 98.62 133 ALA A N 1
ATOM 1030 C CA . ALA A 1 133 ? 19.779 13.030 -16.481 1.00 98.62 133 ALA A CA 1
ATOM 1031 C C . ALA A 1 133 ? 18.550 12.139 -16.716 1.00 98.62 133 ALA A C 1
ATOM 1033 O O . ALA A 1 133 ? 17.516 12.619 -17.172 1.00 98.62 133 ALA A O 1
ATOM 1034 N N . SER A 1 134 ? 18.617 10.880 -16.282 1.00 98.31 134 SER A N 1
ATOM 1035 C CA . SER A 1 134 ? 17.492 9.941 -16.333 1.00 98.31 134 SER A CA 1
ATOM 1036 C C . SER A 1 134 ? 16.298 10.376 -15.473 1.00 98.31 134 SER A C 1
ATOM 1038 O O . SER A 1 134 ? 15.151 10.157 -15.866 1.00 98.31 134 SER A O 1
ATOM 1040 N N . TYR A 1 135 ? 16.520 11.043 -14.332 1.00 98.38 135 TYR A N 1
ATOM 1041 C CA . TYR A 1 135 ? 15.437 11.677 -13.569 1.00 98.38 135 TYR A CA 1
ATOM 1042 C C . TYR A 1 135 ? 14.722 12.760 -14.383 1.00 98.38 135 TYR A C 1
ATOM 1044 O O . TYR A 1 135 ? 13.491 12.767 -14.471 1.00 98.38 135 TYR A O 1
ATOM 1052 N N . GLU A 1 136 ? 15.485 13.690 -14.957 1.00 98.38 136 GLU A N 1
ATOM 1053 C CA . GLU A 1 136 ? 14.935 14.812 -15.716 1.00 98.38 136 GLU A CA 1
ATOM 1054 C C . GLU A 1 136 ? 14.185 14.317 -16.953 1.00 98.38 136 GLU A C 1
ATOM 1056 O O . GLU A 1 136 ? 13.052 14.746 -17.179 1.00 98.38 136 GLU A O 1
ATOM 1061 N N . GLU A 1 137 ? 14.757 13.345 -17.665 1.00 97.94 137 GLU A N 1
ATOM 1062 C CA . GLU A 1 137 ? 14.179 12.728 -18.856 1.00 97.94 137 GLU A CA 1
ATOM 1063 C C . GLU A 1 137 ? 12.902 11.934 -18.549 1.00 97.94 137 GLU A C 1
ATOM 1065 O O . GLU A 1 137 ? 11.865 12.126 -19.190 1.00 97.94 137 GLU A O 1
ATOM 1070 N N . HIS A 1 138 ? 12.948 11.032 -17.566 1.00 97.94 138 HIS A N 1
ATOM 1071 C CA . HIS A 1 138 ? 11.903 10.022 -17.406 1.00 97.94 138 HIS A CA 1
ATOM 1072 C C . HIS A 1 138 ? 10.901 10.311 -16.281 1.00 97.94 138 HIS A C 1
ATOM 1074 O O . HIS A 1 138 ? 9.758 9.861 -16.383 1.00 97.94 138 HIS A O 1
ATOM 1080 N N . TYR A 1 139 ? 11.286 11.043 -15.228 1.00 98.06 139 TYR A N 1
ATOM 1081 C CA . TYR A 1 139 ? 10.525 11.107 -13.968 1.00 98.06 139 TYR A CA 1
ATOM 1082 C C . TYR A 1 139 ? 10.012 12.496 -13.597 1.00 98.06 139 TYR A C 1
ATOM 1084 O O . TYR A 1 139 ? 8.920 12.600 -13.037 1.00 98.06 139 TYR A O 1
ATOM 1092 N N . SER A 1 140 ? 10.766 13.556 -13.893 1.00 97.19 140 SER A N 1
ATOM 1093 C CA . SER A 1 140 ? 10.480 14.916 -13.413 1.00 97.19 140 SER A CA 1
ATOM 1094 C C . SER A 1 140 ? 9.035 15.359 -13.683 1.00 97.19 140 SER A C 1
ATOM 1096 O O . SER A 1 140 ? 8.340 15.812 -12.774 1.00 97.19 140 SER A O 1
ATOM 1098 N N . HIS A 1 141 ? 8.541 15.140 -14.901 1.00 95.88 141 HIS A N 1
ATOM 1099 C CA . HIS A 1 141 ? 7.181 15.477 -15.319 1.00 95.88 141 HIS A CA 1
ATOM 1100 C C . HIS A 1 141 ? 6.104 14.576 -14.686 1.00 95.88 141 HIS A C 1
ATOM 1102 O O . HIS A 1 141 ? 4.970 15.013 -14.517 1.00 95.88 141 HIS A O 1
ATOM 1108 N N . ARG A 1 142 ? 6.446 13.343 -14.284 1.00 96.12 142 ARG A N 1
ATOM 1109 C CA . ARG A 1 142 ? 5.509 12.358 -13.702 1.00 96.12 142 ARG A CA 1
ATOM 1110 C C . ARG A 1 142 ? 5.250 12.558 -12.215 1.00 96.12 142 ARG A C 1
ATOM 1112 O O . ARG A 1 142 ? 4.277 12.024 -11.676 1.00 96.12 142 ARG A O 1
ATOM 1119 N N . LEU A 1 143 ? 6.145 13.285 -11.553 1.00 94.19 143 LEU A N 1
ATOM 1120 C CA . LEU A 1 143 ? 6.154 13.515 -10.107 1.00 94.19 143 LEU A CA 1
ATOM 1121 C C . LEU A 1 143 ? 5.620 14.898 -9.716 1.00 94.19 143 LEU A C 1
ATOM 1123 O O . LEU A 1 143 ? 5.680 15.275 -8.549 1.00 94.19 143 LEU A O 1
ATOM 1127 N N . GLN A 1 144 ? 5.072 15.654 -10.669 1.00 94.25 144 GLN A N 1
ATOM 1128 C CA . GLN A 1 144 ? 4.473 16.951 -10.377 1.00 94.25 144 GLN A CA 1
ATOM 1129 C C . GLN A 1 144 ? 3.157 16.804 -9.603 1.00 94.25 144 GLN A C 1
ATOM 1131 O O . GLN A 1 144 ? 2.388 15.850 -9.803 1.00 94.25 144 GLN A O 1
ATOM 1136 N N . TRP A 1 145 ? 2.904 17.773 -8.719 1.00 93.25 145 TRP A N 1
ATOM 1137 C CA . TRP A 1 145 ? 1.624 17.917 -8.034 1.00 93.25 145 TRP A CA 1
ATOM 1138 C C . TRP A 1 145 ? 0.500 18.176 -9.042 1.00 93.25 145 TRP A C 1
ATOM 1140 O O . TRP A 1 145 ? 0.672 18.943 -9.986 1.00 93.25 145 TRP A O 1
ATOM 1150 N N . GLN A 1 146 ? -0.646 17.536 -8.815 1.00 93.12 146 GLN A N 1
ATOM 1151 C CA . GLN A 1 146 ? -1.888 17.737 -9.562 1.00 93.12 146 GLN A CA 1
ATOM 1152 C C . GLN A 1 146 ? -3.037 17.535 -8.570 1.00 93.12 146 GLN A C 1
ATOM 1154 O O . GLN A 1 146 ? -3.002 16.566 -7.807 1.00 93.12 146 GLN A O 1
ATOM 1159 N N . GLU A 1 147 ? -4.036 18.415 -8.562 1.00 94.38 147 GLU A N 1
ATOM 1160 C CA . GLU A 1 147 ? -5.164 18.341 -7.620 1.00 94.38 147 GLU A CA 1
ATOM 1161 C C . GLU A 1 147 ? -5.951 17.030 -7.774 1.00 94.38 147 GLU A C 1
ATOM 1163 O O . GLU A 1 147 ? -6.381 16.417 -6.794 1.00 94.38 147 GLU A O 1
ATOM 1168 N N . GLU A 1 148 ? -6.046 16.538 -9.008 1.00 93.19 148 GLU A N 1
ATOM 1169 C CA . GLU A 1 148 ? -6.710 15.294 -9.389 1.00 93.19 148 GLU A CA 1
ATOM 1170 C C . GLU A 1 148 ? -6.134 14.070 -8.678 1.00 93.19 148 GLU A C 1
ATOM 1172 O O . GLU A 1 148 ? -6.830 13.065 -8.541 1.00 93.19 148 GLU A O 1
ATOM 1177 N N . ARG A 1 149 ? -4.892 14.146 -8.179 1.00 90.69 149 ARG A N 1
ATOM 1178 C CA . ARG A 1 149 ? -4.303 13.073 -7.369 1.00 90.69 149 ARG A CA 1
ATOM 1179 C C . ARG A 1 149 ? -5.065 12.848 -6.067 1.00 90.69 149 ARG A C 1
ATOM 1181 O O . ARG A 1 149 ? -4.977 11.760 -5.512 1.00 90.69 149 ARG A O 1
ATOM 1188 N N . ILE A 1 150 ? -5.790 13.849 -5.580 1.00 92.25 150 ILE A N 1
ATOM 1189 C CA . ILE A 1 150 ? -6.631 13.751 -4.387 1.00 92.25 150 ILE A CA 1
ATOM 1190 C C . ILE A 1 150 ? -8.099 13.676 -4.785 1.00 92.25 150 ILE A C 1
ATOM 1192 O O . ILE A 1 150 ? -8.801 12.767 -4.355 1.00 92.25 150 ILE A O 1
ATOM 1196 N N . THR A 1 151 ? -8.566 14.588 -5.639 1.00 92.50 151 THR A N 1
ATOM 1197 C CA . THR A 1 151 ? -10.002 14.721 -5.934 1.00 92.50 151 THR A CA 1
ATOM 1198 C C . THR A 1 151 ? -10.571 13.580 -6.776 1.00 92.50 151 THR A C 1
ATOM 1200 O O . THR A 1 151 ? -11.784 13.395 -6.798 1.00 92.50 151 THR A O 1
ATOM 1203 N N . ARG A 1 152 ? -9.716 12.787 -7.440 1.00 89.25 152 ARG A N 1
ATOM 1204 C CA . ARG A 1 152 ? -10.110 11.566 -8.168 1.00 89.25 152 ARG A CA 1
ATOM 1205 C C . ARG A 1 152 ? -9.640 10.275 -7.494 1.00 89.25 152 ARG A C 1
ATOM 1207 O O . ARG A 1 152 ? -9.777 9.206 -8.085 1.00 89.25 152 ARG A O 1
ATOM 1214 N N . ALA A 1 153 ? -9.061 10.355 -6.296 1.00 84.31 153 ALA A N 1
ATOM 1215 C CA . ALA A 1 153 ? -8.686 9.166 -5.543 1.00 84.31 153 ALA A CA 1
ATOM 1216 C C . ALA A 1 153 ? -9.938 8.438 -5.034 1.00 84.31 153 ALA A C 1
ATOM 1218 O O . ALA A 1 153 ? -10.943 9.062 -4.690 1.00 84.31 153 ALA A O 1
ATOM 1219 N N . GLN A 1 154 ? -9.880 7.108 -4.975 1.00 74.69 154 GLN A N 1
ATOM 1220 C CA . GLN A 1 154 ? -10.956 6.319 -4.382 1.00 74.69 154 GLN A CA 1
ATOM 1221 C C . GLN A 1 154 ? -10.974 6.546 -2.865 1.00 74.69 154 GLN A C 1
ATOM 1223 O O . GLN A 1 154 ? -9.962 6.358 -2.195 1.00 74.69 154 GLN A O 1
ATOM 1228 N N . VAL A 1 155 ? -12.121 6.971 -2.332 1.00 71.88 155 VAL A N 1
ATOM 1229 C CA . VAL A 1 155 ? -12.302 7.251 -0.893 1.00 71.88 155 VAL A CA 1
ATOM 1230 C C . VAL A 1 155 ? -12.847 6.026 -0.149 1.00 71.88 155 VAL A C 1
ATOM 1232 O O . VAL A 1 155 ? -12.550 5.841 1.025 1.00 71.88 155 VAL A O 1
ATOM 1235 N N . VAL A 1 156 ? -13.593 5.168 -0.849 1.00 66.25 156 VAL A N 1
ATOM 1236 C CA . VAL A 1 156 ? -14.064 3.850 -0.406 1.00 66.25 156 VAL A CA 1
ATOM 1237 C C . VAL A 1 156 ? -14.102 2.969 -1.652 1.00 66.25 156 VAL A C 1
ATOM 1239 O O . VAL A 1 156 ? -14.594 3.417 -2.693 1.00 66.25 156 VAL A O 1
ATOM 1242 N N . ARG A 1 157 ? -13.569 1.743 -1.585 1.00 58.12 157 ARG A N 1
ATOM 1243 C CA . ARG A 1 157 ? -13.795 0.756 -2.648 1.00 58.12 157 ARG A CA 1
ATOM 1244 C C . ARG A 1 157 ? -15.266 0.358 -2.579 1.00 58.12 157 ARG A C 1
ATOM 1246 O O . ARG A 1 157 ? -15.663 -0.385 -1.690 1.00 58.12 157 ARG A O 1
ATOM 1253 N N . VAL A 1 158 ? -16.079 0.950 -3.447 1.00 50.75 158 VAL A N 1
ATOM 1254 C CA . VAL A 1 158 ? -17.450 0.487 -3.674 1.00 50.75 158 VAL A CA 1
ATOM 1255 C C . VAL A 1 158 ? -17.369 -0.888 -4.320 1.00 50.75 158 VAL A C 1
ATOM 1257 O O . VAL A 1 158 ? -16.456 -1.124 -5.115 1.00 50.75 158 VAL A O 1
ATOM 1260 N N . ASP A 1 159 ? -18.296 -1.766 -3.947 1.00 46.25 159 ASP A N 1
ATOM 1261 C CA . ASP A 1 159 ? -18.389 -3.122 -4.479 1.00 46.25 159 ASP A CA 1
ATOM 1262 C C . ASP A 1 159 ? -18.343 -3.078 -6.016 1.00 46.25 159 ASP A C 1
ATOM 1264 O O . ASP A 1 159 ? -19.064 -2.296 -6.647 1.00 46.25 159 ASP A O 1
ATOM 1268 N N . VAL A 1 160 ? -17.417 -3.848 -6.596 1.00 42.06 160 VAL A N 1
ATOM 1269 C CA . VAL A 1 160 ? -17.267 -4.021 -8.049 1.00 42.06 160 VAL A CA 1
ATOM 1270 C C . VAL A 1 160 ? -18.065 -5.237 -8.475 1.00 42.06 160 VAL A C 1
ATOM 1272 O O . VAL A 1 160 ? -17.887 -6.287 -7.820 1.00 42.06 160 VAL A O 1
#

Foldseek 3Di:
DPPPPQDQPVRLVVCVVVVHDHPDHFAEDAFDDQVPDLCVCCVVVNDPPVLSNQDDQQAPSVVVVCVSVVGSYYPRLDFFFQQAFVQFDDKDFPDADPQRWTFILDRRQFTFTDDPPDPDDTDTDDGLPDDDVSCVVPPPVRRDDDPCSRVVGDNGPDGD

Secondary structure (DSSP, 8-state):
----PPPPHHHHHHHHHHT---SS---EE----TTTHHHHHHHTTSS-HHHHHH--TTSHHHHHHHHHHT-SEETT-------S-SSPPPPEEEEE-TTS-EEEE-TTSEEEEE-TT--SPPEEEEES--SHHHHHHHTGGGG---THHHHTS-SS----